Protein AF-M1W8D0-F1 (afdb_monomer)

Radius of gyration: 30.28 Å; Cα contacts (8 Å, |Δi|>4): 96; chains: 1; bounding box: 126×34×61 Å

Mean predicted aligned error: 14.53 Å

InterPro domains:
  IPR028020 ASX, DEUBAD domain [PF13919] (7-135)
  IPR044867 DEUBAD domain [PS51916] (24-138)

Nearest PDB structures (foldseek):
  6hgc-assembly1_C  TM=8.308E-01  e=2.827E-03  Drosophila melanogaster

Foldseek 3Di:
DDDDDDDDPDDDDPDDPLCLQQALPHVLLVDQVLCVCLDVVVVVVDDLVVQVVVCVPDPDVVQWDPPPDSPIDGVSVVCSVDPVNVVVSNVSSVCNNVRCRHPVNVVVVVVVVVCVVVCVCVVVVQVVCCVVPVDRPPPPDDDDPDDDDDDDDDDDDDDD

Secondary structure (DSSP, 8-state):
-PPPPPPPP-PPPS--HHHHTT-TTSGGGTS-HHHHHHSHHHHHHS-HHHHHHHHHH-S-GGGEETTTSTT-EE-HHHHHH-HHHHHHHHHHHHHHHTTTTSHHHHHHHHHHHHHHHTTTTHHHHHHHHHHHH---GGGSS-------------------

Organism: Claviceps purpurea (strain 20.1) (NCBI:txid1111077)

Sequence (160 aa):
MPPRRKPRRKQKSKWTSDNILTDPKSPLATSDLRTLLTHPLAWSSLTLDDRREILSLFPDPALILDADTDAARPDLESLINDDAFRADCAAYVEDLAQGRHDPQWLRDAWRAHERRKRGEFDEFLRRKFGEDWGQDEARVGNGGDGGDKGDGEGGSSSAR

Solvent-accessible surface area (backbone atoms only — not comparable to full-atom values): 10150 Å² total; per-residue (Å²): 132,83,84,82,81,78,83,79,80,81,75,76,73,92,68,46,82,70,47,44,69,29,41,38,84,21,70,58,46,76,47,68,56,62,64,53,68,58,31,70,64,52,62,69,72,50,53,75,67,56,50,52,53,55,60,69,69,51,92,55,72,86,49,40,41,58,70,100,44,100,74,48,39,69,41,50,71,58,54,69,71,35,64,65,58,50,50,51,44,52,50,50,30,50,38,28,48,70,37,57,44,31,73,65,46,46,52,51,50,53,53,50,48,53,43,57,76,70,46,78,50,51,68,59,50,54,51,50,44,26,72,77,69,72,48,70,84,84,72,84,80,82,90,82,87,78,81,87,77,90,82,82,87,86,81,88,86,81,89,132

pLDDT: mean 76.81, std 15.5, range [36.97, 90.88]

Structure (mmCIF, N/CA/C/O backbone):
data_AF-M1W8D0-F1
#
_entry.id   AF-M1W8D0-F1
#
loop_
_atom_site.group_PDB
_atom_site.id
_atom_site.type_symbol
_atom_site.label_atom_id
_atom_site.label_alt_id
_atom_site.label_comp_id
_atom_site.label_asym_id
_atom_site.label_entity_id
_atom_site.label_seq_id
_atom_site.pdbx_PDB_ins_code
_atom_site.Cartn_x
_atom_site.Cartn_y
_atom_site.Cartn_z
_atom_site.occupancy
_atom_site.B_iso_or_equiv
_atom_site.auth_seq_id
_atom_site.auth_comp_id
_atom_site.auth_asym_id
_atom_site.auth_atom_id
_atom_site.pdbx_PDB_model_num
ATOM 1 N N . MET A 1 1 ? 53.005 17.718 -1.874 1.00 57.94 1 MET A N 1
ATOM 2 C CA . MET A 1 1 ? 51.887 16.869 -2.350 1.00 57.94 1 MET A CA 1
ATOM 3 C C . MET A 1 1 ? 50.654 17.162 -1.506 1.00 57.94 1 MET A C 1
ATOM 5 O O . MET A 1 1 ? 50.802 17.188 -0.289 1.00 57.94 1 MET A O 1
ATOM 9 N N . PRO A 1 2 ? 49.472 17.416 -2.093 1.00 63.75 2 PRO A N 1
ATOM 10 C CA . PRO A 1 2 ? 48.255 17.607 -1.308 1.00 63.75 2 PRO A CA 1
ATOM 11 C C . PRO A 1 2 ? 47.812 16.279 -0.659 1.00 63.75 2 PRO A C 1
ATOM 13 O O . PRO A 1 2 ? 47.992 15.216 -1.261 1.00 63.75 2 PRO A O 1
ATOM 16 N N . PRO A 1 3 ? 47.249 16.303 0.564 1.00 69.19 3 PRO A N 1
ATOM 17 C CA . PRO A 1 3 ? 46.896 15.089 1.291 1.00 69.19 3 PRO A CA 1
ATOM 18 C C . PRO A 1 3 ? 45.706 14.363 0.647 1.00 69.19 3 PRO A C 1
ATOM 20 O O . PRO A 1 3 ? 44.669 14.952 0.338 1.00 69.19 3 PRO A O 1
ATOM 23 N N . ARG A 1 4 ? 45.850 13.045 0.474 1.00 70.75 4 ARG A N 1
ATOM 24 C CA . ARG A 1 4 ? 44.827 12.147 -0.080 1.00 70.75 4 ARG A CA 1
ATOM 25 C C . ARG A 1 4 ? 43.617 12.069 0.865 1.00 70.75 4 ARG A C 1
ATOM 27 O O . ARG A 1 4 ? 43.749 11.662 2.019 1.00 70.75 4 ARG A O 1
ATOM 34 N N . ARG A 1 5 ? 42.425 12.430 0.375 1.00 72.56 5 ARG A N 1
ATOM 35 C CA . ARG A 1 5 ? 41.154 12.294 1.112 1.00 72.56 5 ARG A CA 1
ATOM 36 C C . ARG A 1 5 ? 40.840 10.814 1.370 1.00 72.56 5 ARG A C 1
ATOM 38 O O . ARG A 1 5 ? 40.829 10.012 0.440 1.00 72.56 5 ARG A O 1
ATOM 45 N N . LYS A 1 6 ? 40.564 10.460 2.630 1.00 68.44 6 LYS A N 1
ATOM 46 C CA . LYS A 1 6 ? 40.124 9.110 3.024 1.00 68.44 6 LYS A CA 1
ATOM 47 C C . LYS A 1 6 ? 38.695 8.848 2.508 1.00 68.44 6 LYS A C 1
ATOM 49 O O . LYS A 1 6 ? 37.861 9.752 2.597 1.00 68.44 6 LYS A O 1
ATOM 54 N N . PRO A 1 7 ? 38.382 7.643 1.997 1.00 63.97 7 PRO A N 1
ATOM 55 C CA . PRO A 1 7 ? 37.041 7.322 1.517 1.00 63.97 7 PRO A CA 1
ATOM 56 C C . PRO A 1 7 ? 36.037 7.326 2.679 1.00 63.97 7 PRO A C 1
ATOM 58 O O . PRO A 1 7 ? 36.270 6.713 3.722 1.00 63.97 7 PRO A O 1
ATOM 61 N N . ARG A 1 8 ? 34.910 8.033 2.511 1.00 65.25 8 ARG A N 1
ATOM 62 C CA . ARG A 1 8 ? 33.815 8.040 3.494 1.00 65.25 8 ARG A CA 1
ATOM 63 C C . ARG A 1 8 ? 33.151 6.662 3.489 1.00 65.25 8 ARG A C 1
ATOM 65 O O . ARG A 1 8 ? 32.743 6.177 2.436 1.00 65.25 8 ARG A O 1
ATOM 72 N N . ARG A 1 9 ? 33.034 6.033 4.662 1.00 63.09 9 ARG A N 1
ATOM 73 C CA . ARG A 1 9 ? 32.260 4.795 4.837 1.00 63.09 9 ARG A CA 1
ATOM 74 C C . ARG A 1 9 ? 30.808 5.057 4.427 1.00 63.09 9 ARG A C 1
ATOM 76 O O . ARG A 1 9 ? 30.186 5.974 4.961 1.00 63.09 9 ARG A O 1
ATOM 83 N N . LYS A 1 10 ? 30.284 4.264 3.486 1.00 60.38 10 LYS A N 1
ATOM 84 C CA . LYS A 1 10 ? 28.865 4.287 3.113 1.00 60.38 10 LYS A CA 1
ATOM 85 C C . LYS A 1 10 ? 28.062 3.835 4.335 1.00 60.38 10 LYS A C 1
ATOM 87 O O . LYS A 1 10 ? 28.223 2.704 4.787 1.00 60.38 10 LYS A O 1
ATOM 92 N N . GLN A 1 11 ? 27.277 4.740 4.914 1.00 60.88 11 GLN A N 1
ATOM 93 C CA . GLN A 1 11 ? 26.338 4.390 5.975 1.00 60.88 11 GLN A CA 1
ATOM 94 C C . GLN A 1 11 ? 25.293 3.451 5.374 1.00 60.88 11 GLN A C 1
ATOM 96 O O . GLN A 1 11 ? 24.789 3.716 4.282 1.00 60.88 11 GLN A O 1
ATOM 101 N N . LYS A 1 12 ? 25.014 2.336 6.051 1.00 62.62 12 LYS A N 1
ATOM 102 C CA . LYS A 1 12 ? 23.928 1.444 5.638 1.00 62.62 12 LYS A CA 1
ATOM 103 C C . LYS A 1 12 ? 22.621 2.237 5.715 1.00 62.62 12 LYS A C 1
ATOM 105 O O . LYS A 1 12 ? 22.430 2.997 6.667 1.00 62.62 12 LYS A O 1
ATOM 110 N N . SER A 1 13 ? 21.773 2.104 4.695 1.00 68.69 13 SER A N 1
ATOM 111 C CA . SER A 1 13 ? 20.438 2.703 4.716 1.00 68.69 13 SER A CA 1
ATOM 112 C C . SER A 1 13 ? 19.713 2.233 5.976 1.00 68.69 13 SER A C 1
ATOM 114 O O . SER A 1 13 ? 19.785 1.055 6.319 1.00 68.69 13 SER A O 1
ATOM 116 N N . LYS A 1 14 ? 19.048 3.153 6.679 1.00 76.50 14 LYS A N 1
ATOM 117 C CA . LYS A 1 14 ? 18.215 2.817 7.846 1.00 76.50 14 LYS A CA 1
ATOM 118 C C . LYS A 1 14 ? 16.945 2.055 7.444 1.00 76.50 14 LYS A C 1
ATOM 120 O O . LYS A 1 14 ? 16.285 1.481 8.302 1.00 76.50 14 LYS A O 1
ATOM 125 N N . TRP A 1 15 ? 16.625 2.063 6.151 1.00 81.12 15 TRP A N 1
ATOM 126 C CA . TRP A 1 15 ? 15.426 1.470 5.582 1.00 81.12 15 TRP A CA 1
ATOM 127 C C . TRP A 1 15 ? 15.696 0.028 5.159 1.00 81.12 15 TRP A C 1
ATOM 129 O O . TRP A 1 15 ? 16.474 -0.221 4.235 1.00 81.12 15 TRP A O 1
ATOM 139 N N . THR A 1 16 ? 15.066 -0.902 5.869 1.00 83.31 16 THR A N 1
ATOM 140 C CA . THR A 1 16 ? 14.884 -2.305 5.478 1.00 83.31 16 THR A CA 1
ATOM 141 C C . THR A 1 16 ? 13.503 -2.478 4.837 1.00 83.31 16 THR A C 1
ATOM 143 O O . THR A 1 16 ? 12.653 -1.599 4.986 1.00 83.31 16 THR A O 1
ATOM 146 N N . SER A 1 17 ? 13.275 -3.596 4.139 1.00 77.06 17 SER A N 1
ATOM 147 C CA . SER A 1 17 ? 11.967 -3.959 3.559 1.00 77.06 17 SER A CA 1
ATOM 148 C C . SER A 1 17 ? 10.827 -3.860 4.572 1.00 77.06 17 SER A C 1
ATOM 150 O O . SER A 1 17 ? 9.751 -3.371 4.254 1.00 77.06 17 SER A O 1
ATOM 152 N N . ASP A 1 18 ? 11.089 -4.262 5.812 1.00 77.31 18 ASP A N 1
ATOM 153 C CA . ASP A 1 18 ? 10.048 -4.328 6.835 1.00 77.31 18 ASP A CA 1
ATOM 154 C C . ASP A 1 18 ? 9.738 -2.933 7.384 1.00 77.31 18 ASP A C 1
ATOM 156 O O . ASP A 1 18 ? 8.580 -2.573 7.576 1.00 77.31 18 ASP A O 1
ATOM 160 N N . ASN A 1 19 ? 10.768 -2.102 7.571 1.00 81.62 19 ASN A N 1
ATOM 161 C CA . ASN A 1 19 ? 10.605 -0.762 8.134 1.00 81.62 19 ASN A CA 1
ATOM 162 C C . ASN A 1 19 ? 10.040 0.229 7.111 1.00 81.62 19 ASN A C 1
ATOM 164 O O . ASN A 1 19 ? 9.340 1.162 7.487 1.00 81.62 19 ASN A O 1
ATOM 168 N N . ILE A 1 20 ? 10.333 0.055 5.818 1.00 86.81 20 ILE A N 1
ATOM 169 C CA . ILE A 1 20 ? 9.868 0.993 4.788 1.00 86.81 20 ILE A CA 1
ATOM 170 C C . ILE A 1 20 ? 8.350 0.900 4.550 1.00 86.81 20 ILE A C 1
ATOM 1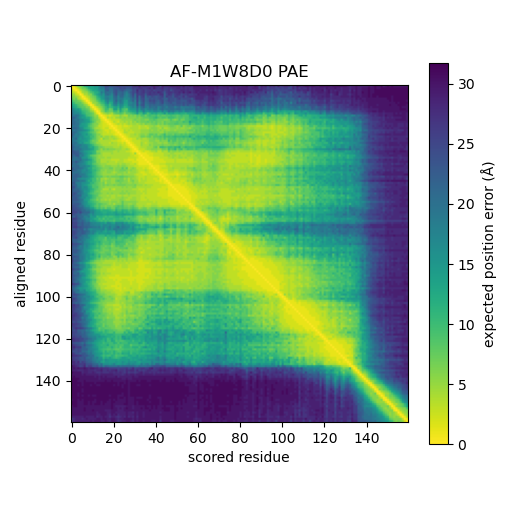72 O O . ILE A 1 20 ? 7.756 1.889 4.125 1.00 86.81 20 ILE A O 1
ATOM 176 N N . LEU A 1 21 ? 7.738 -0.251 4.850 1.00 84.25 21 LEU A N 1
ATOM 177 C CA . LEU A 1 21 ? 6.305 -0.518 4.663 1.00 84.25 21 LEU A CA 1
ATOM 178 C C . LEU A 1 21 ? 5.470 -0.354 5.942 1.00 84.25 21 LEU A C 1
ATOM 180 O O . LEU A 1 21 ? 4.249 -0.459 5.884 1.00 84.25 21 LEU A O 1
ATOM 184 N N . THR A 1 22 ? 6.112 -0.147 7.094 1.00 84.44 22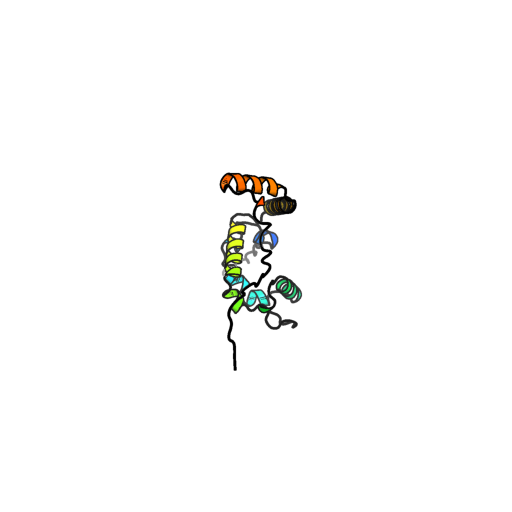 THR A N 1
ATOM 185 C CA . THR A 1 22 ? 5.433 -0.096 8.401 1.00 84.44 22 THR A CA 1
ATOM 186 C C . THR A 1 22 ? 5.674 1.207 9.155 1.00 84.44 22 THR A C 1
ATOM 188 O O . THR A 1 22 ? 4.804 1.636 9.910 1.00 84.44 22 THR A O 1
ATOM 191 N N . ASP A 1 23 ? 6.826 1.859 8.963 1.00 84.56 23 ASP A N 1
ATOM 192 C CA . ASP A 1 23 ? 7.152 3.095 9.671 1.00 84.56 23 ASP A CA 1
ATOM 193 C C . ASP A 1 23 ? 6.410 4.291 9.039 1.00 84.56 23 ASP A C 1
ATOM 195 O O . ASP A 1 23 ? 6.612 4.574 7.853 1.00 84.56 23 ASP A O 1
ATOM 199 N N . PRO A 1 24 ? 5.619 5.062 9.811 1.00 84.06 24 PRO A N 1
ATOM 200 C CA . PRO A 1 24 ? 4.934 6.257 9.310 1.00 84.06 24 PRO A CA 1
ATOM 201 C C . PRO A 1 24 ? 5.887 7.361 8.834 1.00 84.06 24 PRO A C 1
ATOM 203 O O . PRO A 1 24 ? 5.490 8.258 8.094 1.00 84.06 24 PRO A O 1
ATOM 206 N N . LYS A 1 25 ? 7.160 7.322 9.247 1.00 83.31 25 LYS A N 1
ATOM 207 C CA . LYS A 1 25 ? 8.206 8.260 8.806 1.00 83.31 25 LYS A CA 1
ATOM 208 C C . LYS A 1 25 ? 8.992 7.746 7.603 1.00 83.31 25 LYS A C 1
ATOM 210 O O . LYS A 1 25 ? 10.001 8.355 7.232 1.00 83.31 25 LYS A O 1
ATOM 215 N N . SER A 1 26 ? 8.575 6.623 7.026 1.00 84.81 26 SER A N 1
ATOM 216 C CA . SER A 1 26 ? 9.157 6.085 5.807 1.00 84.81 26 SER A CA 1
ATOM 217 C C . SER A 1 26 ? 9.092 7.119 4.677 1.00 84.81 26 SER A C 1
ATOM 219 O O . SER A 1 26 ? 8.080 7.808 4.531 1.00 84.81 26 SER A O 1
ATOM 221 N N . PRO A 1 27 ? 10.130 7.221 3.823 1.00 84.25 27 PRO A N 1
ATOM 222 C CA . PRO A 1 27 ? 10.080 8.065 2.630 1.00 84.25 27 PRO A CA 1
ATOM 223 C C . PRO A 1 27 ? 8.927 7.678 1.695 1.00 84.25 27 PRO A C 1
ATOM 225 O O . PRO A 1 27 ? 8.499 8.492 0.881 1.00 84.25 27 PRO A O 1
ATOM 228 N N . LEU A 1 28 ? 8.398 6.458 1.828 1.00 84.19 28 LEU A N 1
ATOM 229 C CA . LEU A 1 28 ? 7.243 5.985 1.081 1.00 84.19 28 LEU A CA 1
ATOM 230 C C . LEU A 1 28 ? 5.967 6.780 1.402 1.00 84.19 28 LEU A C 1
ATOM 232 O O . LEU A 1 28 ? 5.179 7.033 0.501 1.00 84.19 28 LEU A O 1
ATOM 236 N N . ALA A 1 29 ? 5.817 7.260 2.642 1.00 84.69 29 ALA A N 1
ATOM 237 C CA . ALA A 1 29 ? 4.671 8.064 3.073 1.00 84.69 29 ALA A CA 1
ATOM 238 C C . ALA A 1 29 ? 4.678 9.499 2.505 1.00 84.69 29 ALA A C 1
ATOM 240 O O . ALA A 1 29 ? 3.710 10.236 2.639 1.00 84.69 29 ALA A O 1
ATOM 241 N N . THR A 1 30 ? 5.787 9.934 1.901 1.00 81.75 30 THR A N 1
ATOM 242 C CA . THR A 1 30 ? 5.924 11.279 1.308 1.00 81.75 30 THR A CA 1
ATOM 243 C C . THR A 1 30 ? 6.123 11.252 -0.205 1.00 81.75 30 THR A C 1
ATOM 245 O O . THR A 1 30 ? 6.099 12.301 -0.844 1.00 81.75 30 THR A O 1
ATOM 248 N N . SER A 1 31 ? 6.358 10.073 -0.777 1.00 83.06 31 SER A N 1
ATOM 249 C CA . SER A 1 31 ? 6.639 9.897 -2.201 1.00 83.06 31 SER A CA 1
ATOM 250 C C . SER A 1 31 ? 5.354 9.639 -2.982 1.00 83.06 31 SER A C 1
ATOM 252 O O . SER A 1 31 ? 4.407 9.058 -2.459 1.00 83.06 31 SER A O 1
ATOM 254 N N . ASP A 1 32 ? 5.337 10.008 -4.263 1.00 87.31 32 ASP A N 1
ATOM 255 C CA . ASP A 1 32 ? 4.225 9.674 -5.155 1.00 87.31 32 ASP A CA 1
ATOM 256 C C . ASP A 1 32 ? 4.318 8.197 -5.583 1.00 87.31 32 ASP A C 1
ATOM 258 O O . ASP A 1 32 ? 4.995 7.843 -6.556 1.00 87.31 32 ASP A O 1
ATOM 262 N N . LEU A 1 33 ? 3.649 7.328 -4.820 1.00 88.69 33 LEU A N 1
ATOM 263 C CA . LEU A 1 33 ? 3.620 5.879 -5.042 1.00 88.69 33 LEU A CA 1
ATOM 264 C C . LEU A 1 33 ? 3.189 5.492 -6.447 1.00 88.69 33 LEU A C 1
ATOM 266 O O . LEU A 1 33 ? 3.775 4.591 -7.044 1.00 88.69 33 LEU A O 1
ATOM 270 N N . ARG A 1 34 ? 2.199 6.193 -6.995 1.00 87.62 34 ARG A N 1
ATOM 271 C CA . ARG A 1 34 ? 1.680 5.919 -8.330 1.00 87.62 34 ARG A CA 1
ATOM 272 C C . ARG A 1 34 ? 2.795 6.061 -9.357 1.00 87.62 34 ARG A C 1
ATOM 274 O O . ARG A 1 34 ? 2.992 5.159 -10.167 1.00 87.62 34 ARG A O 1
ATOM 281 N N . THR A 1 35 ? 3.545 7.163 -9.311 1.00 87.44 35 THR A N 1
ATOM 282 C CA . THR A 1 35 ? 4.655 7.382 -10.256 1.00 87.44 35 THR A CA 1
ATOM 283 C C . THR A 1 35 ? 5.766 6.350 -10.094 1.00 87.44 35 THR A C 1
ATOM 285 O O . THR A 1 35 ? 6.351 5.928 -11.089 1.00 87.44 35 THR A O 1
ATOM 288 N N . LEU A 1 36 ? 6.022 5.902 -8.861 1.00 88.75 36 LEU A N 1
ATOM 289 C CA . LEU A 1 36 ? 7.032 4.893 -8.561 1.00 88.75 36 LEU A CA 1
ATOM 290 C C . LEU A 1 36 ? 6.638 3.522 -9.124 1.00 88.75 36 LEU A C 1
ATOM 292 O O . LEU A 1 36 ? 7.443 2.905 -9.818 1.00 88.75 36 LEU A O 1
ATOM 296 N N . LEU A 1 37 ? 5.411 3.067 -8.861 1.00 86.69 37 LEU A N 1
ATOM 297 C CA . LEU A 1 37 ? 4.911 1.756 -9.293 1.00 86.69 37 LEU A CA 1
ATOM 298 C C . LEU A 1 37 ? 4.697 1.679 -10.806 1.00 86.69 37 LEU A C 1
ATOM 300 O O . LEU A 1 37 ? 4.930 0.642 -11.419 1.00 86.69 37 LEU A O 1
ATOM 304 N N . THR A 1 38 ? 4.318 2.798 -11.415 1.00 87.31 38 THR A N 1
ATOM 305 C CA . THR A 1 38 ? 4.143 2.918 -12.866 1.00 87.31 38 THR A CA 1
ATOM 306 C C . THR A 1 38 ? 5.478 2.953 -13.617 1.00 87.31 38 THR A C 1
ATOM 308 O O . THR A 1 38 ? 5.539 2.721 -14.823 1.00 87.31 38 THR A O 1
ATOM 311 N N . HIS A 1 39 ? 6.581 3.272 -12.940 1.00 88.12 39 HIS A N 1
ATOM 312 C CA . HIS A 1 39 ? 7.848 3.480 -13.623 1.00 88.12 39 HIS A CA 1
ATOM 313 C C . HIS A 1 39 ? 8.332 2.183 -14.309 1.00 88.12 39 HIS A C 1
ATOM 315 O O . HIS A 1 39 ? 8.461 1.157 -13.638 1.00 88.12 39 HIS A O 1
ATOM 321 N N . PRO A 1 40 ? 8.731 2.200 -15.600 1.00 84.12 40 PRO A N 1
ATOM 322 C CA . PRO A 1 40 ? 9.168 0.988 -16.309 1.00 84.12 40 PRO A CA 1
ATOM 323 C C . PRO A 1 40 ? 10.334 0.259 -15.626 1.00 84.12 40 PRO A C 1
ATOM 325 O O . PRO A 1 40 ? 10.444 -0.967 -15.678 1.00 84.12 40 PRO A O 1
ATOM 328 N N . LEU A 1 41 ? 11.204 1.015 -14.942 1.00 86.50 41 LEU A N 1
ATOM 329 C CA . LEU A 1 41 ? 12.297 0.431 -14.161 1.00 86.50 41 LEU A CA 1
ATOM 330 C C . LEU A 1 41 ? 11.807 -0.420 -12.984 1.00 86.50 41 LEU A C 1
ATOM 332 O O . LEU A 1 41 ? 12.459 -1.422 -12.691 1.00 86.50 41 LEU A O 1
ATOM 336 N N . ALA A 1 42 ? 10.681 -0.067 -12.352 1.00 87.50 42 ALA A N 1
ATOM 337 C CA . ALA A 1 42 ? 10.107 -0.852 -11.262 1.00 87.50 42 ALA A CA 1
ATOM 338 C C . ALA A 1 42 ? 9.764 -2.260 -11.764 1.00 87.50 42 ALA A C 1
ATOM 340 O O . ALA A 1 42 ? 10.257 -3.239 -11.204 1.00 87.50 42 ALA A O 1
ATOM 341 N N . TRP A 1 43 ? 9.078 -2.356 -12.911 1.00 86.62 43 TRP A N 1
ATOM 342 C CA . TRP A 1 43 ? 8.765 -3.640 -13.545 1.00 86.62 43 TRP A CA 1
ATOM 343 C C . TRP A 1 43 ? 10.019 -4.432 -13.948 1.00 86.62 43 TRP A C 1
ATOM 345 O O . TRP A 1 43 ? 10.138 -5.629 -13.679 1.00 86.62 43 TRP A O 1
ATOM 355 N N . SER A 1 44 ? 11.003 -3.754 -14.551 1.00 86.25 44 SER A N 1
ATOM 356 C CA . SER A 1 44 ? 12.234 -4.402 -15.028 1.00 86.25 44 SER A CA 1
ATOM 357 C C . SER A 1 44 ? 13.134 -4.940 -13.909 1.00 86.25 44 SER A C 1
ATOM 359 O O . SER A 1 44 ? 13.919 -5.855 -14.150 1.00 86.25 44 SER A O 1
ATOM 361 N N . SER A 1 45 ? 13.020 -4.382 -12.699 1.00 89.56 45 SER A N 1
ATOM 362 C CA . SER A 1 45 ? 13.849 -4.752 -11.546 1.00 89.56 45 SER A CA 1
ATOM 363 C C . SER A 1 45 ? 13.397 -6.033 -10.836 1.00 89.56 45 SER A C 1
ATOM 365 O O . SER A 1 45 ? 14.189 -6.633 -10.113 1.00 89.56 45 SER A O 1
ATOM 367 N N . LEU A 1 46 ? 12.152 -6.456 -11.069 1.00 87.94 46 LEU A N 1
ATOM 368 C CA . LEU A 1 46 ? 11.540 -7.649 -10.482 1.00 87.94 46 LEU A CA 1
ATOM 369 C C . LEU A 1 46 ? 12.005 -8.926 -11.189 1.00 87.94 46 LEU A C 1
ATOM 371 O O . LEU A 1 46 ? 12.273 -8.911 -12.399 1.00 87.94 46 LEU A O 1
ATOM 375 N N . THR A 1 47 ? 12.061 -10.035 -10.447 1.00 90.31 47 THR A N 1
ATOM 376 C CA . THR A 1 47 ? 12.314 -11.362 -11.024 1.00 90.31 47 THR A CA 1
ATOM 377 C C . THR A 1 47 ? 11.077 -11.889 -11.757 1.00 90.31 47 THR A C 1
ATOM 379 O O . THR A 1 47 ? 9.983 -11.340 -11.637 1.00 90.31 47 THR A O 1
ATOM 382 N N . LEU A 1 48 ? 11.240 -12.944 -12.561 1.00 86.75 48 LEU A N 1
ATOM 383 C CA . LEU A 1 48 ? 10.120 -13.557 -13.285 1.00 86.75 48 LEU A CA 1
ATOM 384 C C . LEU A 1 48 ? 9.040 -14.079 -12.321 1.00 86.75 48 LEU A C 1
ATOM 386 O O . LEU A 1 48 ? 7.852 -13.932 -12.598 1.00 86.75 48 LEU A O 1
ATOM 390 N N . ASP A 1 49 ? 9.459 -14.654 -11.193 1.00 87.62 49 ASP A N 1
ATOM 391 C CA . ASP A 1 49 ? 8.550 -15.191 -10.181 1.00 87.62 49 ASP A CA 1
ATOM 392 C C . ASP A 1 49 ? 7.771 -14.066 -9.489 1.00 87.62 49 ASP A C 1
ATOM 394 O O . ASP A 1 49 ? 6.545 -14.143 -9.423 1.00 87.62 49 ASP A O 1
ATOM 398 N N . ASP A 1 50 ? 8.441 -12.970 -9.109 1.00 89.25 50 ASP A N 1
ATOM 399 C CA . ASP A 1 50 ? 7.767 -11.801 -8.519 1.00 89.25 50 ASP A CA 1
ATOM 400 C C . ASP A 1 50 ? 6.737 -11.199 -9.488 1.00 89.25 50 ASP A C 1
ATOM 402 O O . ASP A 1 50 ? 5.640 -10.814 -9.094 1.00 89.25 50 ASP A O 1
ATOM 406 N N . ARG A 1 51 ? 7.070 -11.124 -10.786 1.00 89.31 51 ARG A N 1
ATOM 407 C CA . ARG A 1 51 ? 6.138 -10.620 -11.806 1.00 89.31 51 ARG A CA 1
ATOM 408 C C . ARG A 1 51 ? 4.905 -11.507 -11.915 1.00 89.31 51 ARG A C 1
ATOM 410 O O . ARG A 1 51 ? 3.801 -10.981 -11.991 1.00 89.31 51 ARG A O 1
ATOM 417 N N . ARG A 1 52 ? 5.075 -12.832 -11.904 1.00 86.38 52 ARG A N 1
ATOM 418 C CA . ARG A 1 52 ? 3.955 -13.786 -11.944 1.00 86.38 52 ARG A CA 1
ATOM 419 C C . ARG A 1 52 ? 3.076 -13.678 -10.703 1.00 86.38 52 ARG A C 1
ATOM 421 O O . ARG A 1 52 ? 1.856 -13.682 -10.837 1.00 86.38 52 ARG A O 1
ATOM 428 N N . GLU A 1 53 ? 3.680 -13.538 -9.525 1.00 89.56 53 GLU A N 1
ATOM 429 C CA . GLU A 1 53 ? 2.941 -13.314 -8.280 1.00 89.56 53 GLU A CA 1
ATOM 430 C C . GLU A 1 53 ? 2.135 -12.016 -8.354 1.00 89.56 53 GLU A C 1
ATOM 432 O O . GLU A 1 53 ? 0.925 -12.039 -8.142 1.00 89.56 53 GLU A O 1
ATOM 437 N N . ILE A 1 54 ? 2.760 -10.905 -8.751 1.00 88.50 54 ILE A N 1
ATOM 438 C CA . ILE A 1 54 ? 2.065 -9.622 -8.892 1.00 88.50 54 ILE A CA 1
ATOM 439 C C . ILE A 1 54 ? 0.902 -9.737 -9.8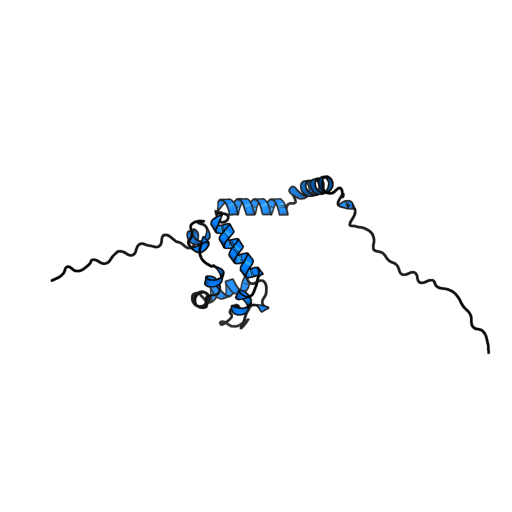82 1.00 88.50 54 ILE A C 1
ATOM 441 O O . ILE A 1 54 ? -0.196 -9.295 -9.562 1.00 88.50 54 ILE A O 1
ATOM 445 N N . LEU A 1 55 ? 1.100 -10.368 -11.043 1.00 86.31 55 LEU A N 1
ATOM 446 C CA . LEU A 1 55 ? 0.034 -10.571 -12.031 1.00 86.31 55 LEU A CA 1
ATOM 447 C C . LEU A 1 55 ? -1.126 -11.414 -11.482 1.00 86.31 55 LEU A C 1
ATOM 449 O O . LEU A 1 55 ? -2.272 -11.161 -11.835 1.00 86.31 55 LEU A O 1
ATOM 453 N N . SER A 1 56 ? -0.857 -12.369 -10.587 1.00 86.88 56 SER A N 1
ATOM 454 C CA . SER A 1 56 ? -1.905 -13.167 -9.934 1.00 86.88 56 SER A CA 1
ATOM 455 C C . SER A 1 56 ? -2.751 -12.383 -8.922 1.00 86.88 56 SER A C 1
ATOM 457 O O . SER A 1 56 ? -3.857 -12.809 -8.596 1.00 86.88 56 SER A O 1
ATOM 459 N N . LEU A 1 57 ? -2.247 -11.244 -8.433 1.00 87.44 57 LEU A N 1
ATOM 460 C CA . LEU A 1 57 ? -2.962 -10.359 -7.510 1.00 87.44 57 LEU A CA 1
ATOM 461 C C . LEU A 1 57 ? -3.892 -9.379 -8.232 1.00 87.44 57 LEU A C 1
ATOM 463 O O . LEU A 1 57 ? -4.733 -8.757 -7.580 1.00 87.44 57 LEU A O 1
ATOM 467 N N . PHE A 1 58 ? -3.754 -9.216 -9.553 1.00 83.38 58 PHE A N 1
ATOM 468 C CA . PHE A 1 58 ? -4.633 -8.331 -10.308 1.00 83.38 58 PHE A CA 1
ATOM 469 C C . PHE A 1 58 ? -6.048 -8.925 -10.388 1.00 83.38 58 PHE A C 1
ATOM 471 O O . PHE A 1 58 ? -6.208 -10.090 -10.755 1.00 83.38 58 PHE A O 1
ATOM 478 N N . PRO A 1 59 ? -7.089 -8.134 -10.074 1.00 79.06 59 PRO A N 1
ATOM 479 C CA . PRO A 1 59 ? -8.468 -8.611 -10.101 1.00 79.06 59 PRO A CA 1
ATOM 480 C C . PRO A 1 59 ? -8.997 -8.810 -11.527 1.00 79.06 59 PRO A C 1
ATOM 482 O O . PRO A 1 59 ? -9.891 -9.631 -11.727 1.00 79.06 59 PRO A O 1
ATOM 485 N N . ASP A 1 60 ? -8.460 -8.069 -12.503 1.00 78.38 60 ASP A N 1
ATOM 486 C CA . ASP A 1 60 ? -8.898 -8.109 -13.898 1.00 78.38 60 ASP A CA 1
ATOM 487 C C . ASP A 1 60 ? -7.752 -8.542 -14.833 1.00 78.38 60 ASP A C 1
ATOM 489 O O . ASP A 1 60 ? -6.755 -7.820 -14.960 1.00 78.38 60 ASP A O 1
ATOM 493 N N . PRO A 1 61 ? -7.879 -9.689 -15.528 1.00 73.88 61 PRO A N 1
ATOM 494 C CA . PRO A 1 61 ? -6.898 -10.127 -16.515 1.00 73.88 61 PRO A CA 1
ATOM 495 C C . PRO A 1 61 ? -6.840 -9.226 -17.759 1.00 73.88 61 PRO A C 1
ATOM 497 O O . PRO A 1 61 ? -5.856 -9.287 -18.493 1.00 73.88 61 PRO A O 1
ATOM 500 N N . ALA A 1 62 ? -7.841 -8.371 -18.008 1.00 75.06 62 ALA A N 1
ATOM 501 C CA . ALA A 1 62 ? -7.831 -7.431 -19.131 1.00 75.06 62 ALA A CA 1
ATOM 502 C C . ALA A 1 62 ? -6.760 -6.335 -18.992 1.00 75.06 62 ALA A C 1
ATOM 504 O O . ALA A 1 62 ? -6.358 -5.738 -19.989 1.00 75.06 62 ALA A O 1
ATOM 505 N N . LEU A 1 63 ? -6.267 -6.097 -17.773 1.00 75.25 63 LEU A N 1
ATOM 506 C CA . LEU A 1 63 ? -5.173 -5.164 -17.501 1.00 75.25 63 LEU A CA 1
ATOM 507 C C . LEU A 1 63 ? -3.790 -5.778 -17.766 1.00 75.25 63 LEU A C 1
ATOM 509 O O . LEU A 1 63 ? -2.779 -5.123 -17.518 1.00 75.25 63 LEU A O 1
ATOM 513 N N . ILE A 1 64 ? -3.718 -7.022 -18.249 1.00 82.81 64 ILE A N 1
ATOM 514 C CA . ILE A 1 64 ? -2.467 -7.738 -18.505 1.00 82.81 64 ILE A CA 1
ATOM 515 C C . ILE A 1 64 ? -2.225 -7.806 -20.014 1.00 82.81 64 ILE A C 1
ATOM 517 O O . ILE A 1 64 ? -2.975 -8.427 -20.766 1.00 82.81 64 ILE A O 1
ATOM 521 N N . LEU A 1 65 ? -1.129 -7.196 -20.457 1.00 82.19 65 LEU A N 1
ATOM 522 C CA . LEU A 1 65 ? -0.617 -7.341 -21.813 1.00 82.19 65 LEU A CA 1
ATOM 523 C C . LEU A 1 65 ? 0.244 -8.598 -21.907 1.00 82.19 65 LEU A C 1
ATOM 525 O O . LEU A 1 65 ? 0.969 -8.940 -20.969 1.00 82.19 65 LEU A O 1
ATOM 529 N N . ASP A 1 66 ? 0.201 -9.242 -23.074 1.00 78.94 66 ASP A N 1
ATOM 530 C CA . ASP A 1 66 ? 0.989 -10.441 -23.370 1.00 78.94 66 ASP A CA 1
ATOM 531 C C . ASP A 1 66 ? 0.724 -11.571 -22.349 1.00 78.94 66 ASP A C 1
ATOM 533 O O . ASP A 1 66 ? 1.644 -12.277 -21.919 1.00 78.94 66 ASP A O 1
ATOM 537 N N . ALA A 1 67 ? -0.546 -11.716 -21.942 1.00 69.44 67 ALA A N 1
ATOM 538 C CA . ALA A 1 67 ? -1.008 -12.790 -21.068 1.00 69.44 67 ALA A CA 1
ATOM 539 C C . ALA A 1 67 ? -0.541 -14.160 -21.600 1.00 69.44 67 ALA A C 1
ATOM 54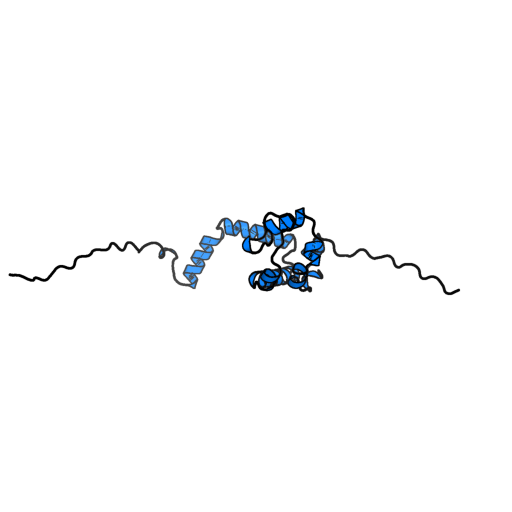1 O O . ALA A 1 67 ? -0.464 -14.372 -22.809 1.00 69.44 67 ALA A O 1
ATOM 542 N N . ASP A 1 68 ? -0.175 -15.062 -20.687 1.00 69.38 68 ASP A N 1
ATOM 543 C CA . ASP A 1 68 ? 0.386 -16.399 -20.956 1.00 69.38 68 ASP A CA 1
ATOM 544 C C . ASP A 1 68 ? 1.830 -16.449 -21.492 1.00 69.38 68 ASP A C 1
ATOM 546 O O . ASP A 1 68 ? 2.377 -17.535 -21.705 1.00 69.38 68 ASP A O 1
ATOM 550 N N . THR A 1 69 ? 2.496 -15.300 -21.642 1.00 78.94 69 THR A N 1
ATOM 551 C CA . THR A 1 69 ? 3.915 -15.231 -22.026 1.00 78.94 69 THR A CA 1
ATOM 552 C C . THR A 1 69 ? 4.823 -14.860 -20.854 1.00 78.94 69 THR A C 1
ATOM 554 O O . THR A 1 69 ? 4.436 -14.131 -19.946 1.00 78.94 69 THR A O 1
ATOM 557 N N . ASP A 1 70 ? 6.100 -15.250 -20.917 1.00 73.50 70 ASP A N 1
ATOM 558 C CA . ASP A 1 70 ? 7.126 -14.796 -19.954 1.00 73.50 70 ASP A CA 1
ATOM 559 C C . ASP A 1 70 ? 7.397 -13.276 -20.018 1.00 73.50 70 ASP A C 1
ATOM 561 O O . ASP A 1 70 ? 8.074 -12.713 -19.156 1.00 73.50 70 ASP A O 1
ATOM 565 N N . ALA A 1 71 ? 6.858 -12.603 -21.038 1.00 75.12 71 ALA A N 1
ATOM 566 C CA . ALA A 1 71 ? 6.869 -11.153 -21.200 1.00 75.12 71 ALA A CA 1
ATOM 567 C C . ALA A 1 71 ? 5.621 -10.456 -20.623 1.00 75.12 71 ALA A C 1
ATOM 569 O O . ALA A 1 71 ? 5.493 -9.242 -20.796 1.00 75.12 71 ALA A O 1
ATOM 570 N N . ALA A 1 72 ? 4.730 -11.194 -19.946 1.00 82.31 72 ALA A N 1
ATOM 571 C CA . ALA A 1 72 ? 3.504 -10.649 -19.379 1.00 82.31 72 ALA A CA 1
ATOM 572 C C . ALA A 1 72 ? 3.793 -9.435 -18.485 1.00 82.31 72 ALA A C 1
ATOM 574 O O . ALA A 1 72 ? 4.724 -9.421 -17.665 1.00 82.31 72 ALA A O 1
ATOM 575 N N . ARG A 1 73 ? 2.996 -8.387 -18.674 1.00 82.56 73 ARG A N 1
ATOM 576 C CA . ARG A 1 73 ? 3.161 -7.102 -17.993 1.00 82.56 73 ARG A CA 1
ATOM 577 C C . ARG A 1 73 ? 1.811 -6.417 -17.820 1.00 82.56 73 ARG A C 1
ATOM 579 O O . ARG A 1 73 ? 0.962 -6.548 -18.697 1.00 82.56 73 ARG A O 1
ATOM 586 N N . PRO A 1 74 ? 1.613 -5.662 -16.734 1.00 83.81 74 PRO A N 1
ATOM 587 C CA . PRO A 1 74 ? 0.437 -4.822 -16.611 1.00 83.81 74 PRO A CA 1
ATOM 588 C C . PRO A 1 74 ? 0.453 -3.737 -17.696 1.00 83.81 74 PRO A C 1
ATOM 590 O O . PRO A 1 74 ? 1.517 -3.220 -18.059 1.00 83.81 74 PRO A O 1
ATOM 593 N N . ASP A 1 75 ? -0.723 -3.380 -18.201 1.00 85.06 75 ASP A N 1
ATOM 594 C CA . ASP A 1 75 ? -0.922 -2.194 -19.024 1.00 85.06 75 ASP A CA 1
ATOM 595 C C . ASP A 1 75 ? -0.751 -0.950 -18.146 1.00 85.06 75 ASP A C 1
ATOM 597 O O . ASP A 1 75 ? -1.687 -0.456 -17.514 1.00 85.06 75 ASP A O 1
ATOM 601 N N . LEU A 1 76 ? 0.491 -0.468 -18.077 1.00 82.12 76 LEU A N 1
ATOM 602 C CA . LEU A 1 76 ? 0.856 0.685 -17.263 1.00 82.12 76 LEU A CA 1
ATOM 603 C C . LEU A 1 76 ? 0.098 1.947 -17.695 1.00 82.12 76 LEU A C 1
ATOM 605 O O . LEU A 1 76 ? -0.233 2.756 -16.839 1.00 82.12 76 LEU A O 1
ATOM 609 N N . GLU A 1 77 ? -0.222 2.117 -18.981 1.00 82.12 77 GLU A N 1
ATOM 610 C CA . GLU A 1 77 ? -0.956 3.298 -19.459 1.00 82.12 77 GLU A CA 1
ATOM 611 C C . GLU A 1 77 ? -2.411 3.282 -18.982 1.00 82.12 77 GLU A C 1
ATOM 613 O O . GLU A 1 77 ? -2.931 4.303 -18.523 1.00 82.12 77 GLU A O 1
ATOM 618 N N . SER A 1 78 ? -3.060 2.117 -19.024 1.00 84.19 78 SER A N 1
ATOM 619 C CA . SER A 1 78 ? -4.394 1.945 -18.443 1.00 84.19 78 SER A CA 1
ATOM 620 C C . SER A 1 78 ? -4.367 2.142 -16.922 1.00 84.19 78 SER A C 1
ATOM 622 O O . SER A 1 78 ? -5.149 2.925 -16.384 1.00 84.19 78 SER A O 1
ATOM 624 N N . LEU A 1 79 ? -3.385 1.548 -16.234 1.00 82.44 79 LEU A N 1
ATOM 625 C CA . LEU A 1 79 ? -3.226 1.644 -14.778 1.00 82.44 79 LEU A CA 1
ATOM 626 C C . LEU A 1 79 ? -2.973 3.083 -14.294 1.00 82.44 79 LEU A C 1
ATOM 628 O O . LEU A 1 79 ? -3.458 3.496 -13.241 1.00 82.44 79 LEU A O 1
ATOM 632 N N . ILE A 1 80 ? -2.244 3.887 -15.073 1.00 84.69 80 ILE A N 1
ATOM 633 C CA . ILE A 1 80 ? -2.099 5.326 -14.826 1.00 84.69 80 ILE A CA 1
ATOM 634 C C . ILE A 1 80 ? -3.459 6.015 -14.913 1.00 84.69 80 ILE A C 1
ATOM 636 O O . ILE A 1 80 ? -3.725 6.934 -14.149 1.00 84.69 80 ILE A O 1
ATOM 640 N N . ASN A 1 81 ? -4.337 5.655 -15.831 1.00 85.38 81 ASN A N 1
ATOM 641 C CA . ASN A 1 81 ? -5.588 6.393 -15.992 1.00 85.38 81 ASN A CA 1
ATOM 642 C C . ASN A 1 81 ? -6.719 5.894 -15.082 1.00 85.38 81 ASN A C 1
ATOM 644 O O . ASN A 1 81 ? -7.739 6.567 -14.987 1.00 85.38 81 ASN A O 1
ATOM 648 N N . ASP A 1 82 ? -6.517 4.788 -14.367 1.00 87.25 82 ASP A N 1
ATOM 649 C CA . ASP A 1 82 ? -7.501 4.240 -13.438 1.00 87.25 82 ASP A CA 1
ATOM 650 C C . ASP A 1 82 ? -7.614 5.053 -12.132 1.00 87.25 82 ASP A C 1
ATOM 652 O O . ASP A 1 82 ? -6.639 5.278 -11.404 1.00 87.25 82 ASP A O 1
ATOM 656 N N . ASP A 1 83 ? -8.839 5.478 -11.822 1.00 87.31 83 ASP A N 1
ATOM 657 C CA . ASP A 1 83 ? -9.179 6.201 -10.599 1.00 87.31 83 ASP A CA 1
ATOM 658 C C . ASP A 1 83 ? -9.158 5.301 -9.357 1.00 87.31 83 ASP A C 1
ATOM 660 O O . ASP A 1 83 ? -8.827 5.786 -8.271 1.00 87.31 83 ASP A O 1
ATOM 664 N N . ALA A 1 84 ? -9.448 4.002 -9.497 1.00 87.06 84 ALA A N 1
ATOM 665 C CA . ALA A 1 84 ? -9.384 3.061 -8.380 1.00 87.06 84 ALA A CA 1
ATOM 666 C C . ALA A 1 84 ? -7.938 2.912 -7.895 1.00 87.06 84 ALA A C 1
ATOM 668 O O . ALA A 1 84 ? -7.642 3.185 -6.732 1.00 87.06 84 ALA A O 1
ATOM 669 N N . PHE A 1 85 ? -7.006 2.645 -8.815 1.00 87.94 85 PHE A N 1
ATOM 670 C CA . PHE A 1 85 ? -5.581 2.574 -8.492 1.00 87.94 85 PHE A CA 1
ATOM 671 C C . PHE A 1 85 ? -5.035 3.874 -7.872 1.00 87.94 85 PHE A C 1
ATOM 673 O O . PHE A 1 85 ? -4.197 3.842 -6.964 1.00 87.94 85 PHE A O 1
ATOM 680 N N . ARG A 1 86 ? -5.519 5.041 -8.324 1.00 88.88 86 ARG A N 1
ATOM 681 C CA . ARG A 1 86 ? -5.180 6.344 -7.718 1.00 88.88 86 ARG A CA 1
ATOM 682 C C . ARG A 1 86 ? -5.641 6.438 -6.275 1.00 88.88 86 ARG A C 1
ATOM 684 O O . ARG A 1 86 ? -4.862 6.872 -5.423 1.00 88.88 86 ARG A O 1
ATOM 691 N N . ALA A 1 87 ? -6.897 6.081 -6.029 1.00 90.62 87 ALA A N 1
ATOM 692 C CA . ALA A 1 87 ? -7.484 6.108 -4.702 1.00 90.62 87 ALA A CA 1
ATOM 693 C C . ALA A 1 87 ? -6.745 5.146 -3.765 1.00 90.62 87 ALA A C 1
ATOM 695 O O . ALA A 1 87 ? -6.385 5.551 -2.663 1.00 90.62 87 ALA A O 1
ATOM 696 N N . ASP A 1 88 ? -6.423 3.940 -4.234 1.00 90.25 88 ASP A N 1
ATOM 697 C CA . ASP A 1 88 ? -5.702 2.928 -3.460 1.00 90.25 88 ASP A CA 1
ATOM 698 C C . ASP A 1 88 ? -4.282 3.381 -3.098 1.00 90.25 88 ASP A C 1
ATOM 700 O O . ASP A 1 88 ? -3.869 3.272 -1.942 1.00 90.25 88 ASP A O 1
ATOM 704 N N . CYS A 1 89 ? -3.543 3.969 -4.048 1.00 89.88 89 CYS A N 1
ATOM 705 C CA . CYS A 1 89 ? -2.221 4.535 -3.769 1.00 89.88 89 CYS A CA 1
ATOM 706 C C . CYS A 1 89 ? -2.291 5.644 -2.711 1.00 89.88 89 CYS A C 1
ATOM 708 O O . CYS A 1 89 ? -1.468 5.680 -1.796 1.00 89.88 89 CYS A O 1
ATOM 710 N N . ALA A 1 90 ? -3.261 6.555 -2.830 1.00 90.75 90 ALA A N 1
ATOM 711 C CA . ALA A 1 90 ? -3.429 7.654 -1.884 1.00 90.75 90 ALA A CA 1
ATOM 712 C C . ALA A 1 90 ? -3.850 7.153 -0.494 1.00 90.75 90 ALA A C 1
ATOM 714 O O . ALA A 1 90 ? -3.286 7.591 0.508 1.00 90.75 90 ALA A O 1
ATOM 715 N N . ALA A 1 91 ? -4.793 6.209 -0.440 1.00 90.88 91 ALA A N 1
ATOM 716 C CA . ALA A 1 91 ? -5.245 5.579 0.793 1.00 90.88 91 ALA A CA 1
ATOM 717 C C . ALA A 1 91 ? -4.091 4.866 1.501 1.00 90.88 91 ALA A C 1
ATOM 719 O O . ALA A 1 91 ? -3.904 5.062 2.696 1.00 90.88 91 ALA A O 1
ATOM 720 N N . TYR A 1 92 ? -3.260 4.129 0.761 1.00 90.12 92 TYR A N 1
ATOM 721 C CA . TYR A 1 92 ? -2.096 3.457 1.329 1.00 90.12 92 TYR A CA 1
ATOM 722 C C . TYR A 1 92 ? -1.071 4.445 1.908 1.00 90.12 92 TYR A C 1
ATOM 724 O O . TYR A 1 92 ? -0.568 4.229 3.008 1.00 90.12 92 TYR A O 1
ATOM 732 N N . VAL A 1 93 ? -0.759 5.543 1.204 1.00 90.62 93 VAL A N 1
ATOM 733 C CA . VAL A 1 93 ? 0.150 6.584 1.727 1.00 90.62 93 VAL A CA 1
ATOM 734 C C . VAL A 1 93 ? -0.397 7.192 3.018 1.00 90.62 93 VAL A C 1
ATOM 736 O O . VAL A 1 93 ? 0.349 7.346 3.986 1.00 90.62 93 VAL A O 1
ATOM 739 N N . GLU A 1 94 ? -1.690 7.515 3.040 1.00 90.38 94 GLU A N 1
ATOM 740 C CA . GLU A 1 94 ? -2.360 8.083 4.210 1.00 90.38 94 GLU A CA 1
ATOM 741 C C . GLU A 1 94 ? -2.373 7.092 5.382 1.00 90.38 94 GLU A C 1
ATOM 743 O O . GLU A 1 94 ? -1.998 7.441 6.501 1.00 90.38 94 GLU A O 1
ATOM 748 N N . ASP A 1 95 ? -2.741 5.835 5.133 1.00 88.50 95 ASP A N 1
ATOM 749 C CA . ASP A 1 95 ? -2.779 4.781 6.145 1.00 88.50 95 ASP A CA 1
ATOM 750 C C . ASP A 1 95 ? -1.380 4.509 6.720 1.00 88.50 95 ASP A C 1
ATOM 752 O O . ASP A 1 95 ? -1.225 4.354 7.939 1.00 88.50 95 ASP A O 1
ATOM 756 N N . LEU A 1 96 ? -0.345 4.523 5.873 1.00 88.69 96 LEU A N 1
ATOM 757 C CA . LEU A 1 96 ? 1.045 4.419 6.304 1.00 88.69 96 LEU A CA 1
ATOM 758 C C . LEU A 1 96 ? 1.445 5.619 7.171 1.00 88.69 96 LEU A C 1
ATOM 760 O O . LEU A 1 96 ? 1.977 5.420 8.262 1.00 88.69 96 LEU A O 1
ATOM 764 N N . ALA A 1 97 ? 1.142 6.848 6.742 1.00 87.12 97 ALA A N 1
ATOM 765 C CA . ALA A 1 97 ? 1.438 8.069 7.497 1.00 87.12 97 ALA A CA 1
ATOM 766 C C . ALA A 1 97 ? 0.729 8.106 8.864 1.00 87.12 97 ALA A C 1
ATOM 768 O O . ALA A 1 97 ? 1.288 8.596 9.848 1.00 87.12 97 ALA A O 1
ATOM 769 N N . GLN A 1 98 ? -0.477 7.538 8.948 1.00 86.69 98 GLN A N 1
ATOM 770 C CA . GLN A 1 98 ? -1.241 7.396 10.187 1.00 86.69 98 GLN A CA 1
ATOM 771 C C . GLN A 1 98 ? -0.780 6.223 11.070 1.00 86.69 98 GLN A C 1
ATOM 773 O O . GLN A 1 98 ? -1.313 6.040 12.165 1.00 86.69 98 GLN A O 1
ATOM 778 N N . GLY A 1 99 ? 0.203 5.426 10.634 1.00 84.81 99 GLY A N 1
ATOM 779 C CA . GLY A 1 99 ? 0.714 4.283 11.395 1.00 84.81 99 GLY A CA 1
ATOM 780 C C . GLY A 1 99 ? -0.245 3.089 11.437 1.00 84.81 99 GLY A C 1
ATOM 781 O O . GLY A 1 99 ? -0.103 2.212 12.288 1.00 84.81 99 GLY A O 1
ATOM 782 N N . ARG A 1 100 ? -1.206 3.010 10.509 1.00 83.75 100 ARG A N 1
ATOM 783 C CA . ARG A 1 100 ? -2.164 1.892 10.406 1.00 83.75 100 ARG A CA 1
ATOM 784 C C . ARG A 1 100 ? -1.536 0.598 9.878 1.00 83.75 100 ARG A C 1
ATOM 786 O O . ARG A 1 100 ? -2.202 -0.421 9.752 1.00 83.75 100 ARG A O 1
ATOM 793 N N . HIS A 1 101 ? -0.242 0.625 9.592 1.00 83.19 101 HIS A N 1
ATOM 794 C CA . HIS A 1 101 ? 0.544 -0.541 9.200 1.00 83.19 101 HIS A CA 1
ATOM 795 C C . HIS A 1 101 ? 1.425 -1.060 10.349 1.00 83.19 101 HIS A C 1
ATOM 797 O O . HIS A 1 101 ? 2.229 -1.969 10.147 1.00 83.19 101 HIS A O 1
ATOM 803 N N . ASP A 1 102 ? 1.260 -0.530 11.570 1.00 82.19 102 ASP A N 1
ATOM 804 C CA . ASP A 1 102 ? 1.886 -1.099 12.764 1.00 82.19 102 ASP A CA 1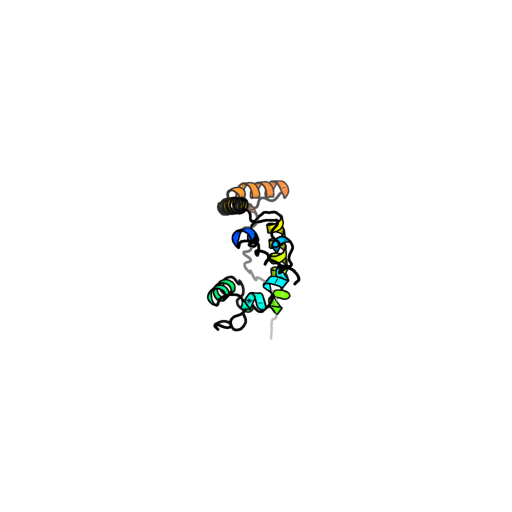
ATOM 805 C C . ASP A 1 102 ? 1.390 -2.549 12.973 1.00 82.19 102 ASP A C 1
ATOM 807 O O . ASP A 1 102 ? 0.184 -2.814 12.871 1.00 82.19 102 ASP A O 1
ATOM 811 N N . PRO A 1 103 ? 2.275 -3.509 13.303 1.00 79.75 103 PRO A N 1
ATOM 812 C CA . PRO A 1 103 ? 1.889 -4.879 13.631 1.00 79.75 103 PRO A CA 1
ATOM 813 C C . PRO A 1 103 ? 0.735 -4.996 14.633 1.00 79.75 103 PRO A C 1
ATOM 815 O O . PRO A 1 103 ? -0.050 -5.941 14.557 1.00 79.75 103 PRO A O 1
ATOM 818 N N . GLN A 1 104 ? 0.629 -4.083 15.600 1.00 84.25 104 GLN A N 1
ATOM 819 C CA . GLN A 1 104 ? -0.491 -4.061 16.534 1.00 84.25 104 GLN A CA 1
ATOM 820 C C . GLN A 1 104 ? -1.795 -3.647 15.862 1.00 84.25 104 GLN A C 1
ATOM 822 O O . GLN A 1 104 ? -2.805 -4.321 16.059 1.00 84.25 104 GLN A O 1
ATOM 827 N N . TRP A 1 105 ? -1.757 -2.606 15.033 1.00 86.12 105 TRP A N 1
ATOM 828 C CA . TRP A 1 105 ? -2.926 -2.161 14.286 1.00 86.12 105 TRP A CA 1
ATOM 829 C C . TRP A 1 105 ? -3.464 -3.267 13.381 1.00 86.12 105 TRP A C 1
ATOM 831 O O . TRP A 1 105 ? -4.663 -3.539 13.382 1.00 86.12 105 TRP A O 1
ATOM 841 N N . LEU A 1 106 ? -2.573 -3.973 12.677 1.00 84.12 106 LEU A N 1
ATOM 842 C CA . LEU A 1 106 ? -2.952 -5.102 11.832 1.00 84.12 106 LEU A CA 1
ATOM 843 C C . LEU A 1 106 ? -3.648 -6.199 12.646 1.00 84.12 106 LEU A C 1
ATOM 845 O O . LEU A 1 106 ? -4.722 -6.657 12.260 1.00 84.12 106 LEU A O 1
ATOM 849 N N . ARG A 1 107 ? -3.095 -6.595 13.802 1.00 86.62 107 ARG A N 1
ATOM 850 C CA . ARG A 1 107 ? -3.730 -7.601 14.678 1.00 86.62 107 ARG A CA 1
ATOM 851 C C . ARG A 1 107 ? -5.129 -7.179 15.121 1.00 86.62 107 ARG A C 1
ATOM 853 O O . ARG A 1 107 ? -6.050 -7.997 15.088 1.00 86.62 107 ARG A O 1
ATOM 860 N N . ASP A 1 108 ? -5.287 -5.924 15.524 1.00 87.56 108 ASP A N 1
ATOM 861 C CA . ASP A 1 108 ? -6.572 -5.399 15.978 1.00 87.56 108 ASP A CA 1
ATOM 862 C C . ASP A 1 108 ? -7.583 -5.318 14.825 1.00 87.56 108 ASP A C 1
ATOM 864 O O . ASP A 1 108 ? -8.745 -5.691 15.005 1.00 87.56 108 ASP A O 1
ATOM 868 N N . ALA A 1 109 ? -7.137 -4.939 13.623 1.00 86.50 109 ALA A N 1
ATOM 869 C CA . ALA A 1 109 ? -7.952 -4.927 12.412 1.00 86.50 109 ALA A CA 1
ATOM 870 C C . ALA A 1 109 ? -8.453 -6.332 12.041 1.00 86.50 109 ALA A C 1
ATOM 872 O O . ALA A 1 109 ? -9.652 -6.511 11.819 1.00 86.50 109 ALA A O 1
ATOM 873 N N . TRP A 1 110 ? -7.580 -7.345 12.060 1.00 86.62 110 TRP A N 1
ATOM 874 C CA . TRP A 1 110 ? -7.971 -8.742 11.831 1.00 86.62 110 TRP A CA 1
ATOM 875 C C . TRP A 1 110 ? -8.960 -9.236 12.883 1.00 86.62 110 TRP A C 1
ATOM 877 O O . TRP A 1 110 ? -9.977 -9.844 12.551 1.00 86.62 110 TRP A O 1
ATOM 887 N N . ARG A 1 111 ? -8.717 -8.922 14.161 1.00 88.62 111 ARG A N 1
ATOM 888 C CA . ARG A 1 111 ? -9.642 -9.276 15.242 1.00 88.62 111 ARG A CA 1
ATOM 889 C C . ARG A 1 111 ? -11.006 -8.621 15.041 1.00 88.62 111 ARG A C 1
ATOM 891 O O . ARG A 1 111 ? -12.026 -9.275 15.233 1.00 88.62 111 ARG A O 1
ATOM 898 N N . ALA A 1 112 ? -11.042 -7.348 14.657 1.00 88.06 112 ALA A N 1
ATOM 899 C CA . ALA A 1 112 ? -12.283 -6.644 14.360 1.00 88.06 112 ALA A CA 1
ATOM 900 C C . ALA A 1 112 ? -13.004 -7.247 13.144 1.00 88.06 112 ALA A C 1
ATOM 902 O O . ALA A 1 112 ? -14.222 -7.414 13.192 1.00 88.06 112 ALA A O 1
ATOM 903 N N . HIS A 1 113 ? -12.268 -7.616 12.092 1.00 84.88 113 HIS A N 1
ATOM 904 C CA . HIS A 1 113 ? -12.814 -8.294 10.916 1.00 84.88 113 HIS A CA 1
ATOM 905 C C . HIS A 1 113 ? -13.474 -9.629 11.286 1.00 84.88 113 HIS A C 1
ATOM 907 O O . HIS A 1 113 ? -14.636 -9.845 10.952 1.00 84.88 113 HIS A O 1
ATOM 913 N N . GLU A 1 114 ? -12.789 -10.478 12.055 1.00 87.69 114 GLU A N 1
ATOM 914 C CA . GLU A 1 114 ? -13.335 -11.763 12.512 1.00 87.69 114 GLU A CA 1
ATOM 915 C C . GLU A 1 114 ? -14.597 -11.592 13.366 1.00 87.69 114 GLU A C 1
ATOM 917 O O . GLU A 1 114 ? -15.569 -12.329 13.207 1.00 87.69 114 GLU A O 1
ATOM 922 N N . ARG A 1 115 ? -14.630 -10.579 14.238 1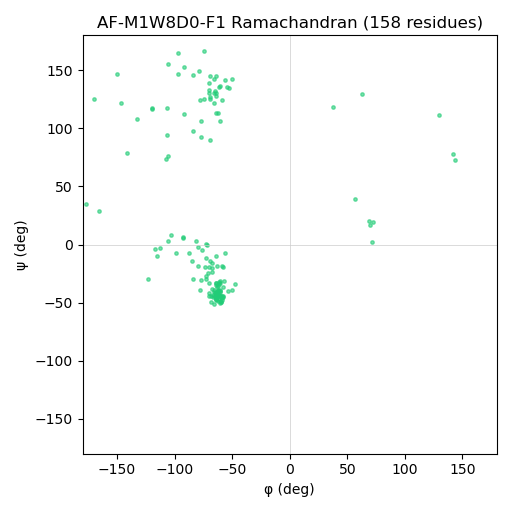.00 86.81 115 ARG A N 1
ATOM 923 C CA . ARG A 1 115 ? -15.818 -10.270 15.048 1.00 86.81 115 ARG A CA 1
ATOM 924 C C . ARG A 1 115 ? -17.001 -9.799 14.200 1.00 86.81 115 ARG A C 1
ATOM 926 O O . ARG A 1 115 ? -18.131 -10.195 14.471 1.00 86.81 115 ARG A O 1
ATOM 933 N N . ARG A 1 116 ? -16.751 -8.996 13.156 1.00 83.94 116 ARG A N 1
ATOM 934 C CA . ARG A 1 116 ? -17.784 -8.601 12.179 1.00 83.94 116 ARG A CA 1
ATOM 935 C C . ARG A 1 116 ? -18.294 -9.806 11.397 1.00 83.94 116 ARG A C 1
ATOM 937 O O . ARG A 1 116 ? -19.496 -9.981 11.284 1.00 83.94 116 ARG A O 1
ATOM 944 N N . LYS A 1 117 ? -17.395 -10.672 10.924 1.00 86.12 117 LYS A N 1
ATOM 945 C CA . LYS A 1 117 ? -17.752 -11.896 10.193 1.00 86.12 117 LYS A CA 1
ATOM 946 C C . LYS A 1 117 ? -18.604 -12.856 11.030 1.00 86.12 117 LYS A C 1
ATOM 948 O O . LYS A 1 117 ? -19.440 -13.567 10.487 1.00 86.12 117 LYS A O 1
ATOM 953 N N . ARG A 1 118 ? -18.402 -12.870 12.349 1.00 85.94 118 ARG A N 1
ATOM 954 C CA . ARG A 1 118 ? -19.207 -13.640 13.310 1.00 85.94 118 ARG A CA 1
ATOM 955 C C . ARG A 1 118 ? -20.578 -13.033 13.614 1.00 85.94 118 ARG A C 1
ATOM 957 O O . ARG A 1 118 ? -21.332 -13.645 14.361 1.00 85.94 118 ARG A O 1
ATOM 964 N N . GLY A 1 119 ? -20.886 -11.853 13.079 1.00 85.62 119 GLY A N 1
ATOM 965 C CA . GLY A 1 119 ? -22.154 -11.170 13.317 1.00 85.62 119 GLY A CA 1
ATOM 966 C C . GLY A 1 119 ? -22.324 -10.660 14.749 1.00 85.62 119 GLY A C 1
ATOM 967 O O . GLY A 1 119 ? -23.443 -10.392 15.178 1.00 85.62 119 GLY A O 1
ATOM 968 N N . GLU A 1 120 ? -21.228 -10.492 15.509 1.00 86.06 120 GLU A N 1
ATOM 969 C CA . GLU A 1 120 ? -21.278 -10.052 16.919 1.00 86.06 120 GLU A CA 1
ATOM 970 C C . GLU A 1 120 ? -21.953 -8.680 17.100 1.00 86.06 120 GLU A C 1
ATOM 972 O O . GLU A 1 120 ? -22.350 -8.324 18.208 1.00 86.06 120 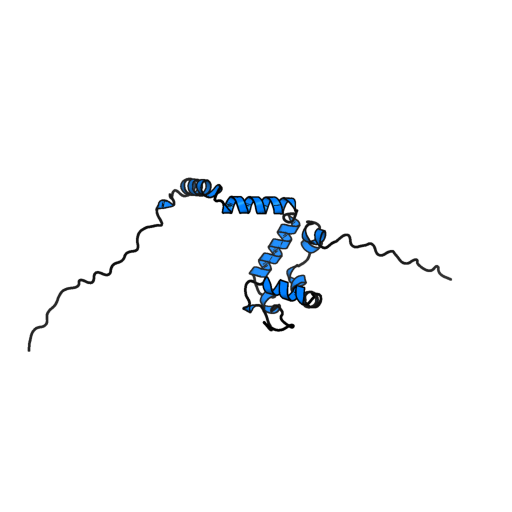GLU A O 1
ATOM 977 N N . PHE A 1 121 ? -22.064 -7.898 16.025 1.00 83.31 121 PHE A N 1
ATOM 978 C CA . PHE A 1 121 ? -22.638 -6.555 16.032 1.00 83.31 121 PHE A CA 1
ATOM 979 C C . PHE A 1 121 ? -23.951 -6.446 15.252 1.00 83.31 121 PHE A C 1
ATOM 981 O O . PHE A 1 121 ? -24.558 -5.378 15.275 1.00 83.31 121 PHE A O 1
ATOM 988 N N . ASP A 1 122 ? -24.418 -7.510 14.597 1.00 85.69 122 ASP A N 1
ATOM 989 C CA . ASP A 1 122 ? -25.553 -7.437 13.667 1.00 85.69 122 ASP A CA 1
ATOM 990 C C . ASP A 1 122 ? -26.854 -7.080 14.393 1.00 85.69 122 ASP A C 1
ATOM 992 O O . ASP A 1 122 ? -27.621 -6.235 13.937 1.00 85.69 122 ASP A O 1
ATOM 996 N N . GLU A 1 123 ? -27.076 -7.658 15.576 1.00 85.19 123 GLU A N 1
ATOM 997 C CA . GLU A 1 123 ? -28.235 -7.344 16.419 1.00 85.19 123 GLU A CA 1
ATOM 998 C C . GLU A 1 123 ? -28.203 -5.892 16.919 1.00 85.19 123 GLU A C 1
ATOM 1000 O O . GLU A 1 123 ? -29.216 -5.189 16.894 1.00 85.19 123 GLU A O 1
ATOM 1005 N N . PHE A 1 124 ? -27.024 -5.412 17.327 1.00 86.25 124 PHE A N 1
ATOM 1006 C CA . PHE A 1 124 ? -26.838 -4.025 17.749 1.00 86.25 124 PHE A CA 1
ATOM 1007 C C . PHE A 1 124 ? -27.100 -3.050 16.595 1.00 86.25 124 PHE A C 1
ATOM 1009 O O . PHE A 1 124 ? -27.789 -2.048 16.792 1.00 86.25 124 PHE A O 1
ATOM 1016 N N . LEU A 1 125 ? -26.581 -3.352 15.401 1.00 87.06 125 LEU A N 1
ATOM 1017 C CA . LEU A 1 125 ? -26.772 -2.538 14.204 1.00 87.06 125 LEU A CA 1
ATOM 1018 C C . LEU A 1 125 ? -28.240 -2.516 13.777 1.00 87.06 125 LEU A C 1
ATOM 1020 O O . LEU A 1 125 ? -28.766 -1.433 13.536 1.00 87.06 125 LEU A O 1
ATOM 1024 N N . ARG A 1 126 ? -28.925 -3.667 13.774 1.00 84.50 126 ARG A N 1
ATOM 1025 C CA . ARG A 1 126 ? -30.359 -3.753 13.464 1.00 84.50 126 ARG A CA 1
ATOM 1026 C C . ARG A 1 126 ? -31.196 -2.914 14.426 1.00 84.50 126 ARG A C 1
ATOM 1028 O O . ARG A 1 126 ? -32.049 -2.148 13.987 1.00 84.50 126 ARG A O 1
ATOM 1035 N N . ARG A 1 127 ? -30.922 -3.005 15.732 1.00 86.94 127 ARG A N 1
ATOM 1036 C CA . ARG A 1 127 ? -31.627 -2.205 16.743 1.00 86.94 127 ARG A CA 1
ATOM 1037 C C . ARG A 1 127 ? -31.365 -0.710 16.572 1.00 86.94 127 ARG A C 1
ATOM 1039 O O . ARG A 1 127 ? -32.313 0.066 16.575 1.00 86.94 127 ARG A O 1
ATOM 1046 N N . LYS A 1 128 ? -30.102 -0.302 16.397 1.00 87.88 128 LYS A N 1
ATOM 1047 C CA . LYS A 1 128 ? -29.754 1.113 16.181 1.00 87.88 128 LYS A CA 1
ATOM 1048 C C . LYS A 1 128 ? -30.361 1.663 14.897 1.00 87.88 128 LYS A C 1
ATOM 1050 O O . LYS A 1 128 ? -30.805 2.802 14.892 1.00 87.88 128 LYS A O 1
ATOM 1055 N N . PHE A 1 129 ? -30.425 0.856 13.843 1.00 87.00 129 PHE A N 1
ATOM 1056 C CA . PHE A 1 129 ? -31.080 1.238 12.599 1.00 87.00 129 PHE A CA 1
ATOM 1057 C C . PHE A 1 129 ? -32.585 1.468 12.800 1.00 87.00 129 PHE A C 1
ATOM 1059 O O . PHE A 1 129 ? -33.101 2.495 12.370 1.00 87.00 129 PHE A O 1
ATOM 1066 N N . GLY A 1 130 ? -33.272 0.569 13.514 1.00 85.00 130 GLY A N 1
ATOM 1067 C CA . GLY A 1 130 ? -34.685 0.744 13.865 1.00 85.00 130 GLY A CA 1
ATOM 1068 C C . GLY A 1 130 ? -34.944 1.971 14.749 1.00 85.00 130 GLY A C 1
ATOM 1069 O O . GLY A 1 130 ? -35.903 2.700 14.511 1.00 85.00 130 GLY A O 1
ATOM 1070 N N . GLU A 1 131 ? -34.069 2.244 15.723 1.00 85.31 131 GLU A N 1
ATOM 1071 C CA . GLU A 1 131 ? -34.148 3.430 16.595 1.00 85.31 131 GLU A CA 1
ATOM 1072 C C . GLU A 1 131 ? -33.922 4.743 15.830 1.00 85.31 131 GLU A C 1
ATOM 1074 O O . GLU A 1 131 ? -34.670 5.700 16.028 1.00 85.31 131 GLU A O 1
ATOM 1079 N N . ASP A 1 132 ? -32.904 4.795 14.967 1.00 85.75 132 ASP A N 1
ATOM 1080 C CA . ASP A 1 132 ? -32.483 6.036 14.309 1.00 85.75 132 ASP A CA 1
ATOM 1081 C C . ASP A 1 132 ? -33.312 6.334 13.040 1.00 85.75 132 ASP A C 1
ATOM 1083 O O . ASP A 1 132 ? -33.519 7.502 12.708 1.00 85.75 132 ASP A O 1
ATOM 1087 N N . TRP A 1 133 ? -33.822 5.304 12.349 1.00 84.94 133 TRP A N 1
ATOM 1088 C CA . TRP A 1 133 ? -34.554 5.446 11.079 1.00 84.94 133 TRP A CA 1
ATOM 1089 C C . TRP A 1 133 ? -36.019 4.991 11.111 1.00 84.94 133 TRP A C 1
ATOM 1091 O O . TRP A 1 133 ? -36.737 5.185 10.131 1.00 84.94 133 TRP A O 1
ATOM 1101 N N . GLY A 1 134 ? -36.503 4.431 12.223 1.00 75.25 134 GLY A N 1
ATOM 1102 C CA . GLY A 1 134 ? -37.923 4.112 12.418 1.00 75.25 134 GLY A CA 1
ATOM 1103 C C . GLY A 1 134 ? -38.463 2.967 11.552 1.00 75.25 134 GLY A C 1
ATOM 1104 O O . GLY A 1 134 ? -39.679 2.841 11.403 1.00 75.25 134 GLY A O 1
ATOM 1105 N N . GLN A 1 135 ? -37.592 2.141 10.964 1.00 61.44 135 GLN A N 1
ATOM 1106 C CA . GLN A 1 135 ? -37.971 0.958 10.188 1.00 61.44 135 GLN A CA 1
ATOM 1107 C C . GLN A 1 135 ? -37.390 -0.308 10.819 1.00 61.44 135 GLN A C 1
ATOM 1109 O O . GLN A 1 135 ? -36.175 -0.494 10.855 1.00 61.44 135 GLN A O 1
ATOM 1114 N N . ASP A 1 136 ? -38.268 -1.212 11.253 1.00 58.38 136 ASP A N 1
ATOM 1115 C CA . ASP A 1 136 ? -37.888 -2.596 11.516 1.00 58.38 136 ASP A CA 1
ATOM 1116 C C . ASP A 1 136 ? -37.570 -3.282 10.178 1.00 58.38 136 ASP A C 1
ATOM 1118 O O . ASP A 1 136 ? -38.399 -3.321 9.265 1.00 58.38 136 ASP A O 1
ATOM 1122 N N . GLU A 1 137 ? -36.372 -3.859 10.071 1.00 55.25 137 GLU A N 1
ATOM 1123 C CA . GLU A 1 137 ? -35.831 -4.558 8.888 1.00 55.25 137 GLU A CA 1
ATOM 1124 C C . GLU A 1 137 ? -36.727 -5.723 8.385 1.00 55.25 137 GLU A C 1
ATOM 1126 O O . GLU A 1 137 ? -36.515 -6.284 7.315 1.00 55.25 137 GLU A O 1
ATOM 1131 N N . ALA A 1 138 ? -37.787 -6.069 9.123 1.00 54.66 138 ALA A N 1
ATOM 1132 C CA . ALA A 1 138 ? -38.712 -7.163 8.844 1.00 54.66 138 ALA A CA 1
ATOM 1133 C C . ALA A 1 138 ? -39.674 -6.945 7.652 1.00 54.66 138 ALA A C 1
ATOM 1135 O O . ALA A 1 138 ? -40.481 -7.831 7.371 1.00 54.66 138 ALA A O 1
ATOM 1136 N N . ARG A 1 139 ? -39.641 -5.803 6.942 1.00 46.88 139 ARG A N 1
ATOM 1137 C CA . ARG A 1 139 ? -40.615 -5.504 5.864 1.00 46.88 139 ARG A CA 1
ATOM 1138 C C . ARG A 1 139 ? -40.096 -5.613 4.421 1.00 46.88 139 ARG A C 1
ATOM 1140 O O . ARG A 1 139 ? -40.878 -5.383 3.503 1.00 46.88 139 ARG A O 1
ATOM 1147 N N . VAL A 1 140 ? -38.847 -6.016 4.177 1.00 50.94 140 VAL A N 1
ATOM 1148 C CA . VAL A 1 140 ? -38.363 -6.300 2.807 1.00 50.94 140 VAL A CA 1
ATOM 1149 C C . VAL A 1 140 ? -38.239 -7.807 2.618 1.00 50.94 140 VAL A C 1
ATOM 1151 O O . VAL A 1 140 ? -37.163 -8.389 2.678 1.00 50.94 140 VAL A O 1
ATOM 1154 N N . GLY A 1 141 ? -39.387 -8.455 2.443 1.00 53.00 141 GLY A N 1
ATOM 1155 C CA . GLY A 1 141 ? -39.444 -9.899 2.255 1.00 53.00 141 GLY A CA 1
ATOM 1156 C C . GLY A 1 141 ? -40.840 -10.451 2.009 1.00 53.00 141 GLY A C 1
ATOM 1157 O O . GLY A 1 141 ? -41.123 -11.527 2.509 1.00 53.00 141 GLY A O 1
ATOM 1158 N N . ASN A 1 142 ? -41.730 -9.738 1.308 1.00 49.88 142 ASN A N 1
ATOM 1159 C CA . ASN A 1 142 ? -42.890 -10.363 0.658 1.00 49.88 142 ASN A CA 1
ATOM 1160 C C . ASN A 1 142 ? -43.607 -9.373 -0.276 1.00 49.88 142 ASN A C 1
ATOM 1162 O O . ASN A 1 142 ? -44.046 -8.320 0.186 1.00 49.88 142 ASN A O 1
ATOM 1166 N N . GLY A 1 143 ? -43.794 -9.727 -1.549 1.00 46.19 143 GLY A N 1
ATOM 1167 C CA . GLY A 1 143 ? -44.731 -9.022 -2.431 1.00 46.19 143 GLY A CA 1
ATOM 1168 C C . GLY A 1 143 ? -44.245 -8.851 -3.865 1.00 46.19 143 GLY A C 1
ATOM 1169 O O . GLY A 1 143 ? -43.832 -7.762 -4.248 1.00 46.19 143 GLY A O 1
ATOM 1170 N N . GLY A 1 144 ? -44.334 -9.918 -4.656 1.00 38.69 144 GLY A N 1
ATOM 1171 C CA . GLY A 1 144 ? -44.106 -9.868 -6.099 1.00 38.69 144 GLY A CA 1
ATOM 1172 C C . GLY A 1 144 ? -44.595 -11.106 -6.852 1.00 38.69 144 GLY A C 1
ATOM 1173 O O . GLY A 1 144 ? -44.005 -11.449 -7.866 1.00 38.69 144 GLY A O 1
ATOM 1174 N N . ASP A 1 145 ? -45.632 -11.791 -6.354 1.00 47.59 145 ASP A N 1
ATOM 1175 C CA . ASP A 1 145 ? -46.430 -12.720 -7.163 1.00 47.59 145 ASP A CA 1
ATOM 1176 C C . ASP A 1 145 ? -47.483 -11.885 -7.904 1.00 47.59 145 ASP A C 1
ATOM 1178 O O . ASP A 1 145 ? -48.475 -11.442 -7.327 1.00 47.59 145 ASP A O 1
ATOM 1182 N N . GLY A 1 146 ? -47.186 -11.560 -9.161 1.00 42.66 146 GLY A N 1
ATOM 1183 C CA . GLY A 1 146 ? -48.087 -10.881 -10.085 1.00 42.66 146 GLY A CA 1
ATOM 1184 C C . GLY A 1 146 ? -48.571 -11.868 -11.134 1.00 42.66 146 GLY A C 1
ATOM 1185 O O . GLY A 1 146 ? -48.104 -11.832 -12.269 1.00 42.66 146 GLY A O 1
ATOM 1186 N N . GLY A 1 147 ? -49.464 -12.776 -10.736 1.00 39.38 147 GLY A N 1
ATOM 1187 C CA . GLY A 1 147 ? -50.200 -13.634 -11.658 1.00 39.38 147 GLY A CA 1
ATOM 1188 C C . GLY A 1 147 ? -51.078 -12.800 -12.593 1.00 39.38 147 GLY A C 1
ATOM 1189 O O . GLY A 1 147 ? -52.043 -12.170 -12.161 1.00 39.38 147 GLY A O 1
ATOM 1190 N N . ASP A 1 148 ? -50.723 -12.815 -13.875 1.00 41.34 148 ASP A N 1
ATOM 1191 C CA . ASP A 1 148 ? -51.495 -12.292 -15.000 1.00 41.34 148 ASP A CA 1
ATOM 1192 C C . ASP A 1 148 ? -52.847 -13.025 -15.094 1.00 41.34 148 ASP A C 1
ATOM 1194 O O . ASP A 1 148 ? -52.921 -14.201 -15.453 1.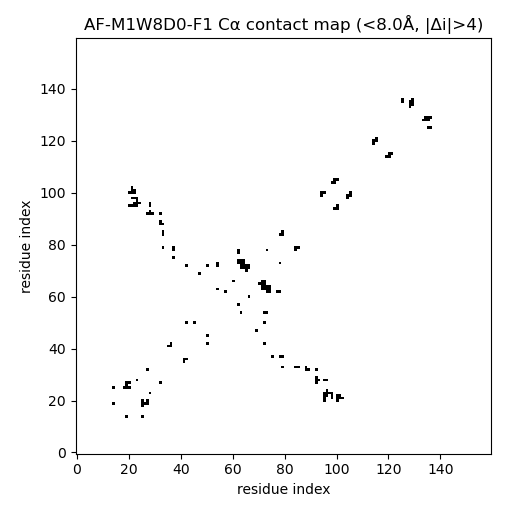00 41.34 148 ASP A O 1
ATOM 1198 N N . LYS A 1 149 ? -53.927 -12.339 -14.705 1.00 41.97 149 LYS A N 1
ATOM 1199 C CA . LYS A 1 149 ? -55.310 -12.732 -14.998 1.00 41.97 149 LYS A CA 1
ATOM 1200 C C . LYS A 1 149 ? -55.846 -11.798 -16.074 1.00 41.97 149 LYS A C 1
ATOM 1202 O O . LYS A 1 149 ? -56.333 -10.708 -15.779 1.00 41.97 149 LYS A O 1
ATOM 1207 N N . GLY A 1 150 ? -55.729 -12.240 -17.321 1.00 43.88 150 GLY A N 1
ATOM 1208 C CA . GLY A 1 150 ? -56.453 -11.670 -18.444 1.00 43.88 150 GLY A CA 1
ATOM 1209 C C . GLY A 1 150 ? -57.899 -12.150 -18.441 1.00 43.88 150 GLY A C 1
ATOM 1210 O O . GLY A 1 150 ? -58.162 -13.286 -18.814 1.00 43.88 150 GLY A O 1
ATOM 1211 N N . ASP A 1 151 ? -58.821 -11.264 -18.074 1.00 40.72 151 ASP A N 1
ATOM 1212 C CA . ASP A 1 151 ? -60.244 -11.404 -18.375 1.00 40.72 151 ASP A CA 1
ATOM 1213 C C . ASP A 1 151 ? -60.750 -10.065 -18.929 1.00 40.72 151 ASP A C 1
ATOM 1215 O O . ASP A 1 151 ? -60.860 -9.064 -18.220 1.00 40.72 151 ASP A O 1
ATOM 1219 N N . GLY A 1 152 ? -61.019 -10.052 -20.234 1.00 38.22 152 GLY A N 1
ATOM 1220 C CA . GLY A 1 152 ? -61.588 -8.933 -20.976 1.00 38.22 152 GLY A CA 1
ATOM 1221 C C . GLY A 1 152 ? -62.573 -9.456 -22.013 1.00 38.22 152 GLY A C 1
ATOM 1222 O O . GLY A 1 152 ? -62.241 -9.589 -23.188 1.00 38.22 152 GLY A O 1
ATOM 1223 N N . GLU A 1 153 ? -63.775 -9.798 -21.551 1.00 39.19 153 GLU A N 1
ATOM 1224 C CA . GLU A 1 153 ? -64.947 -10.068 -22.384 1.00 39.19 153 GLU A CA 1
ATOM 1225 C C . GLU A 1 153 ? -65.426 -8.805 -23.119 1.00 39.19 153 GLU A C 1
ATOM 1227 O O . GLU A 1 153 ? -65.537 -7.731 -22.530 1.00 39.19 153 GLU A O 1
ATOM 1232 N N . GLY A 1 154 ? -65.868 -8.995 -24.368 1.00 38.72 154 GLY A N 1
ATOM 1233 C CA . GLY A 1 154 ? -67.077 -8.334 -24.861 1.00 38.72 154 GLY A CA 1
ATOM 1234 C C . GLY A 1 154 ? -66.962 -7.598 -26.196 1.00 38.72 154 GLY A C 1
ATOM 1235 O O . GLY A 1 154 ? -66.416 -6.502 -26.260 1.00 38.72 154 GLY A O 1
ATOM 1236 N N . GLY A 1 155 ? -67.635 -8.125 -27.229 1.00 36.97 155 GLY A N 1
ATOM 1237 C CA . GLY A 1 155 ? -68.275 -7.249 -28.220 1.00 36.97 155 GLY A CA 1
ATOM 1238 C C . GLY A 1 155 ? -68.284 -7.682 -29.686 1.00 36.97 155 GLY A C 1
ATOM 1239 O O . GLY A 1 155 ? -67.632 -7.057 -30.505 1.00 36.97 155 GLY A O 1
ATOM 1240 N N . SER A 1 156 ? -69.104 -8.686 -30.007 1.00 46.47 156 SER A N 1
ATOM 1241 C CA . SER A 1 156 ? -70.045 -8.723 -31.145 1.00 46.47 156 SER A CA 1
ATOM 1242 C C . SER A 1 156 ? -69.648 -8.0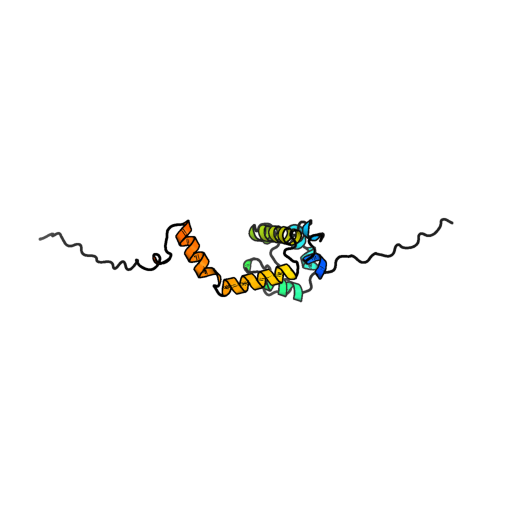92 -32.496 1.00 46.47 156 SER A C 1
ATOM 1244 O O . SER A 1 156 ? -69.603 -6.874 -32.654 1.00 46.47 156 SER A O 1
ATOM 1246 N N . SER A 1 157 ? -69.596 -8.917 -33.545 1.00 41.38 157 SER A N 1
ATOM 1247 C CA . SER A 1 157 ? -70.161 -8.535 -34.845 1.00 41.38 157 SER A CA 1
ATOM 1248 C C . SER A 1 157 ? -70.721 -9.758 -35.563 1.00 41.38 157 SER A C 1
ATOM 1250 O O . SER A 1 157 ? -70.045 -10.761 -35.777 1.00 41.38 157 SER A O 1
ATOM 1252 N N . SER A 1 158 ? -72.011 -9.650 -35.860 1.00 48.62 158 SER A N 1
ATOM 1253 C CA . SER A 1 158 ? -72.868 -10.623 -36.521 1.00 48.62 158 SER A CA 1
ATOM 1254 C C . SER A 1 158 ? -72.972 -10.302 -38.013 1.00 48.62 158 SER A C 1
ATOM 1256 O O . SER A 1 158 ? -73.044 -9.125 -38.356 1.00 48.62 158 SER A O 1
ATOM 1258 N N . ALA A 1 159 ? -73.095 -11.365 -38.822 1.00 43.88 159 ALA A N 1
ATOM 1259 C CA . ALA A 1 159 ? -73.703 -11.452 -40.161 1.00 43.88 159 ALA A CA 1
ATOM 1260 C C . ALA A 1 159 ? -73.039 -10.620 -41.291 1.00 43.88 159 ALA A C 1
ATOM 1262 O O . ALA A 1 159 ? -72.828 -9.422 -41.171 1.00 43.88 159 ALA A O 1
ATOM 1263 N N . ARG A 1 160 ? -72.709 -11.177 -42.457 1.00 38.34 160 ARG A N 1
ATOM 1264 C CA . ARG A 1 160 ? -73.480 -12.056 -43.349 1.00 38.34 160 ARG A CA 1
ATOM 1265 C C . ARG A 1 160 ? -72.560 -12.756 -44.342 1.00 38.34 160 ARG A C 1
ATOM 1267 O O . ARG A 1 160 ? -71.538 -12.137 -44.704 1.00 38.34 160 ARG A O 1
#